Protein AF-A0A7S3LB65-F1 (afdb_monomer_lite)

Foldseek 3Di:
DPDDPVVVVLVVLLVLLPDPDPVSVLVSLVVLLVQLQDPVSLVVCLAQSNLLSLLVQCPDPDLSSNQSSLSSLLSSLLHLVSLVSQVPHPCSLVSLVCLLPPPPHDPSSNVSSVSSVVSSVVSVVVVVVPDDDPPPDPCPPDPPPPPDPDPDD

Structure (mmCIF, N/CA/C/O backbone):
data_AF-A0A7S3LB65-F1
#
_entry.id   AF-A0A7S3LB65-F1
#
loop_
_atom_site.group_PDB
_atom_site.id
_atom_site.type_symbol
_atom_site.label_atom_id
_atom_site.label_alt_id
_atom_site.label_comp_id
_atom_site.label_asym_id
_atom_site.label_entity_id
_atom_site.label_seq_id
_atom_site.pdbx_PDB_ins_code
_atom_site.Cartn_x
_atom_site.Cartn_y
_atom_site.Cartn_z
_atom_site.occupancy
_atom_site.B_iso_or_equiv
_atom_site.auth_seq_id
_atom_site.auth_comp_id
_atom_site.auth_asym_id
_atom_site.auth_atom_id
_atom_site.pdbx_PDB_model_num
ATOM 1 N N . SER A 1 1 ? -6.962 -30.786 -0.317 1.00 48.31 1 SER A N 1
ATOM 2 C CA . SER A 1 1 ? -6.103 -29.610 -0.540 1.00 48.31 1 SER A CA 1
ATOM 3 C C . SER A 1 1 ? -5.590 -29.149 0.814 1.00 48.31 1 SER A C 1
ATOM 5 O O . SER A 1 1 ? -6.419 -28.945 1.693 1.00 48.31 1 SER A O 1
ATOM 7 N N . LYS A 1 2 ? -4.272 -29.111 1.057 1.00 45.44 2 LYS A N 1
ATOM 8 C CA . LYS A 1 2 ? -3.736 -28.584 2.325 1.00 45.44 2 LYS A CA 1
ATOM 9 C C . LYS A 1 2 ? -3.786 -27.060 2.236 1.00 45.44 2 LYS A C 1
ATOM 11 O O . LYS A 1 2 ? -2.951 -26.472 1.561 1.00 45.44 2 LYS A O 1
ATOM 16 N N . MET A 1 3 ? -4.797 -26.466 2.867 1.00 42.47 3 MET A N 1
ATOM 17 C CA . MET A 1 3 ? -4.927 -25.018 3.016 1.00 42.47 3 MET A CA 1
ATOM 18 C C . MET A 1 3 ? -3.665 -24.509 3.710 1.00 42.47 3 MET A C 1
ATOM 20 O O . MET A 1 3 ? -3.271 -25.051 4.748 1.00 42.47 3 MET A O 1
ATOM 24 N N . THR A 1 4 ? -2.973 -23.543 3.112 1.00 51.22 4 THR A N 1
ATOM 25 C CA . THR A 1 4 ? -1.801 -22.976 3.781 1.00 51.22 4 THR A CA 1
ATOM 26 C C . THR A 1 4 ? -2.289 -22.167 4.990 1.00 51.22 4 THR A C 1
ATOM 28 O O . THR A 1 4 ? -3.304 -21.480 4.878 1.00 51.22 4 THR A O 1
ATOM 31 N N . PRO A 1 5 ? -1.618 -22.218 6.157 1.00 54.78 5 PRO A N 1
ATOM 32 C CA . PRO A 1 5 ? -2.097 -21.539 7.369 1.00 54.78 5 PRO A CA 1
ATOM 33 C C . PRO A 1 5 ? -2.321 -20.024 7.189 1.00 54.78 5 PRO A C 1
ATOM 35 O O . PRO A 1 5 ? -3.084 -19.412 7.931 1.00 54.78 5 PRO A O 1
ATOM 38 N N . TYR A 1 6 ? -1.689 -19.429 6.174 1.00 55.12 6 TYR A N 1
ATOM 39 C CA . TYR A 1 6 ? -1.755 -18.007 5.848 1.00 55.12 6 TYR A CA 1
ATOM 40 C C . TYR A 1 6 ? -3.001 -17.590 5.048 1.00 55.12 6 TYR A C 1
ATOM 42 O O . TYR A 1 6 ? -3.417 -16.439 5.159 1.00 55.12 6 TYR A O 1
ATOM 50 N N . GLU A 1 7 ? -3.625 -18.491 4.277 1.00 58.56 7 GLU A N 1
ATOM 51 C CA . GLU A 1 7 ? -4.789 -18.146 3.435 1.00 58.56 7 GLU A CA 1
ATOM 52 C C . GLU A 1 7 ? -6.009 -17.746 4.270 1.00 58.56 7 GLU A C 1
ATOM 54 O O . GLU A 1 7 ? -6.699 -16.785 3.937 1.00 58.56 7 GLU A O 1
ATOM 59 N N . GLY A 1 8 ? -6.235 -18.427 5.398 1.00 81.75 8 GLY A N 1
ATOM 60 C CA . GLY A 1 8 ? -7.290 -18.047 6.338 1.00 81.75 8 GLY A CA 1
ATOM 61 C C . GLY A 1 8 ? -6.970 -16.752 7.085 1.00 81.75 8 GLY A C 1
ATOM 62 O O . GLY A 1 8 ? -7.854 -15.931 7.298 1.00 81.75 8 GLY A O 1
ATOM 63 N N . MET A 1 9 ? -5.698 -16.535 7.436 1.00 89.31 9 MET A N 1
ATOM 64 C CA . MET A 1 9 ? -5.274 -15.372 8.219 1.00 89.31 9 MET A CA 1
ATOM 65 C C . MET A 1 9 ? -5.513 -14.055 7.476 1.00 89.31 9 MET A C 1
ATOM 67 O O . MET A 1 9 ? -6.101 -13.144 8.052 1.00 89.31 9 MET A O 1
ATOM 71 N N . ILE A 1 10 ? -5.095 -13.953 6.207 1.00 92.06 10 ILE A N 1
ATOM 72 C CA . ILE A 1 10 ? -5.296 -12.726 5.419 1.00 92.06 10 ILE A CA 1
ATOM 73 C C . ILE A 1 10 ? -6.794 -12.435 5.283 1.00 92.06 10 ILE A C 1
ATOM 75 O O . ILE A 1 10 ? -7.214 -11.306 5.517 1.00 92.06 10 ILE A O 1
ATOM 79 N N . GLY A 1 11 ? -7.615 -13.449 4.988 1.00 91.44 11 GLY A N 1
ATOM 80 C CA . GLY A 1 11 ? -9.071 -13.292 4.914 1.00 91.44 11 GLY A CA 1
ATOM 81 C C . GLY A 1 11 ? -9.690 -12.783 6.222 1.00 91.44 11 GLY A C 1
ATOM 82 O O . GLY A 1 11 ? -10.511 -11.864 6.197 1.00 91.44 11 GLY A O 1
ATOM 83 N N . THR A 1 12 ? -9.255 -13.316 7.368 1.00 92.44 12 THR A N 1
ATOM 84 C CA . THR A 1 12 ? -9.701 -12.852 8.691 1.00 92.44 12 THR A CA 1
ATOM 85 C C . THR A 1 12 ? -9.298 -11.402 8.948 1.00 92.44 12 THR A C 1
ATOM 87 O O . THR A 1 12 ? -10.131 -10.612 9.378 1.00 92.44 12 THR A O 1
ATOM 90 N N . LEU A 1 13 ? -8.053 -11.021 8.644 1.00 94.25 13 LEU A N 1
ATOM 91 C CA . LEU A 1 13 ? -7.579 -9.645 8.829 1.00 94.25 13 LEU A CA 1
ATOM 92 C C . LEU A 1 13 ? -8.335 -8.654 7.937 1.00 94.25 13 LEU A C 1
ATOM 94 O O . LEU A 1 13 ? -8.700 -7.579 8.398 1.00 94.25 13 LEU A O 1
ATOM 98 N N . LEU A 1 14 ? -8.621 -9.018 6.684 1.00 94.50 14 LEU A N 1
ATOM 99 C CA . LEU A 1 14 ? -9.431 -8.181 5.793 1.00 94.50 14 LEU A CA 1
ATOM 100 C C . LEU A 1 14 ? -10.863 -8.014 6.309 1.00 94.50 14 LEU A C 1
ATOM 102 O O . LEU A 1 14 ? -11.417 -6.922 6.216 1.00 94.50 14 LEU A O 1
ATOM 106 N N . SER A 1 15 ? -11.438 -9.076 6.881 1.00 92.12 15 SER A N 1
ATOM 107 C CA . SER A 1 15 ? -12.778 -9.031 7.475 1.00 92.12 15 SER A CA 1
ATOM 108 C C . SER A 1 15 ? -12.804 -8.100 8.691 1.00 92.12 15 SER A C 1
ATOM 110 O O . SER A 1 15 ? -13.604 -7.174 8.722 1.00 92.12 15 SER A O 1
ATOM 112 N N . LEU A 1 16 ? -11.853 -8.252 9.621 1.00 91.62 16 LEU A N 1
ATOM 113 C CA . LEU A 1 16 ? -11.699 -7.360 10.782 1.00 91.62 16 LEU A CA 1
ATOM 114 C C . LEU A 1 16 ? -11.429 -5.903 10.369 1.00 91.62 16 LEU A C 1
ATOM 116 O O . LEU A 1 16 ? -11.964 -4.969 10.955 1.00 91.62 16 LEU A O 1
ATOM 120 N N . GLY A 1 17 ? -10.652 -5.696 9.303 1.00 88.75 17 GLY A N 1
ATOM 121 C CA . GLY A 1 17 ? -10.373 -4.385 8.711 1.00 88.75 17 GLY A CA 1
ATOM 122 C C . GLY A 1 17 ? -11.594 -3.656 8.128 1.00 88.75 17 GLY A C 1
ATOM 123 O O . GLY A 1 17 ? -11.527 -2.446 7.855 1.00 88.75 17 GLY A O 1
ATOM 124 N N . ALA A 1 18 ? -12.696 -4.380 7.921 1.00 87.50 18 ALA A N 1
ATOM 125 C CA . ALA A 1 18 ? -13.958 -3.875 7.393 1.00 87.50 18 ALA A CA 1
ATOM 126 C C . ALA A 1 18 ? -15.048 -3.682 8.467 1.00 87.50 18 ALA A C 1
ATOM 128 O O . ALA A 1 18 ? -16.096 -3.126 8.146 1.00 87.50 18 ALA A O 1
ATOM 129 N N . GLU A 1 19 ? -14.802 -4.092 9.715 1.00 86.50 19 GLU A N 1
ATOM 130 C CA . GLU A 1 19 ? -15.758 -3.991 10.825 1.00 86.50 19 GLU A CA 1
ATOM 131 C C . GLU A 1 19 ? -16.012 -2.543 11.286 1.00 86.50 19 GLU A C 1
ATOM 133 O O . GLU A 1 19 ? -15.230 -1.616 11.041 1.00 86.50 19 GLU A O 1
ATOM 138 N N . GLU A 1 20 ? -17.113 -2.330 12.012 1.00 82.25 20 GLU A N 1
ATOM 139 C CA . GLU A 1 20 ? -17.477 -1.005 12.540 1.00 82.25 20 GLU A CA 1
ATOM 140 C C . GLU A 1 20 ? -16.539 -0.528 13.660 1.00 82.25 20 GLU A C 1
ATOM 142 O O . GLU A 1 20 ? -16.337 0.680 13.826 1.00 82.25 20 GLU A O 1
ATOM 147 N N . SER A 1 21 ? -15.914 -1.467 14.373 1.00 89.44 21 SER A N 1
ATOM 148 C CA . SER A 1 21 ? -14.977 -1.214 15.471 1.00 89.44 21 SER A CA 1
ATOM 149 C C . SER A 1 21 ? -13.677 -0.566 14.971 1.00 89.44 21 SER A C 1
ATOM 151 O O . SER A 1 21 ? -12.903 -1.207 14.257 1.00 89.44 21 SER A O 1
ATOM 153 N N . PRO A 1 22 ? -13.385 0.699 15.332 1.00 86.44 22 PRO A N 1
ATOM 154 C CA . PRO A 1 22 ? -12.150 1.361 14.910 1.00 86.44 22 PRO A CA 1
ATOM 155 C C . PRO A 1 22 ? -10.884 0.680 15.427 1.00 86.44 22 PRO A C 1
ATOM 157 O O . PRO A 1 22 ? -9.879 0.641 14.721 1.00 86.44 22 PRO A O 1
ATOM 160 N N . GLU A 1 23 ? -10.939 0.116 16.633 1.00 87.50 23 GLU A N 1
ATOM 161 C CA . GLU A 1 23 ? -9.805 -0.583 17.240 1.00 87.50 23 GLU A CA 1
ATOM 162 C C . GLU A 1 23 ? -9.443 -1.839 16.442 1.00 87.50 23 GLU A C 1
ATOM 164 O O . GLU A 1 23 ? -8.281 -2.018 16.073 1.00 87.50 23 GLU A O 1
ATOM 169 N N . ASP A 1 24 ? -10.441 -2.652 16.083 1.00 89.56 24 ASP A N 1
ATOM 170 C CA . ASP A 1 24 ? -10.222 -3.872 15.301 1.00 89.56 24 ASP A CA 1
ATOM 171 C C . ASP A 1 24 ? -9.681 -3.555 13.906 1.00 89.56 24 ASP A C 1
ATOM 173 O O . ASP A 1 24 ? -8.752 -4.216 13.432 1.00 89.56 24 ASP A O 1
ATOM 177 N N . ARG A 1 25 ? -10.196 -2.495 13.265 1.00 91.00 25 ARG A N 1
ATOM 178 C CA . ARG A 1 25 ? -9.699 -2.061 11.954 1.00 91.00 25 ARG A CA 1
ATOM 179 C C . ARG A 1 25 ? -8.235 -1.652 12.000 1.00 91.00 25 ARG A C 1
ATOM 181 O O . ARG A 1 25 ? -7.458 -2.070 11.138 1.00 91.00 25 ARG A O 1
ATOM 188 N N . VAL A 1 26 ? -7.857 -0.839 12.987 1.00 88.50 26 VAL A N 1
ATOM 189 C CA . VAL A 1 26 ? -6.477 -0.370 13.150 1.00 88.50 26 VAL A CA 1
ATOM 190 C C . VAL A 1 26 ? -5.548 -1.543 13.447 1.00 88.50 26 VAL A C 1
ATOM 192 O O . VAL A 1 26 ? -4.511 -1.664 12.796 1.00 88.50 26 VAL A O 1
ATOM 195 N N . LEU A 1 27 ? -5.925 -2.444 14.358 1.00 90.56 27 LEU A N 1
ATOM 196 C CA . LEU A 1 27 ? -5.118 -3.619 14.703 1.00 90.56 27 LEU A CA 1
ATOM 197 C C . LEU A 1 27 ? -4.935 -4.564 13.512 1.00 90.56 27 LEU A C 1
ATOM 199 O O . LEU A 1 27 ? -3.821 -5.030 13.251 1.00 90.56 27 LEU A O 1
ATOM 203 N N . ALA A 1 28 ? -6.000 -4.822 12.752 1.00 93.94 28 ALA A N 1
ATOM 204 C CA . ALA A 1 28 ? -5.921 -5.637 11.548 1.00 93.94 28 ALA A CA 1
ATOM 205 C C . ALA A 1 28 ? -4.985 -5.007 10.508 1.00 93.94 28 ALA A C 1
ATOM 207 O O . ALA A 1 28 ? -4.103 -5.681 9.970 1.00 93.94 28 ALA A O 1
ATOM 208 N N . LEU A 1 29 ? -5.118 -3.700 10.270 1.00 94.56 29 LEU A N 1
ATOM 209 C CA . LEU A 1 29 ? -4.299 -2.982 9.301 1.00 94.56 29 LEU A CA 1
ATOM 210 C C . LEU A 1 29 ? -2.824 -2.904 9.720 1.00 94.56 29 LEU A C 1
ATOM 212 O O . LEU A 1 29 ? -1.950 -3.150 8.894 1.00 94.56 29 LEU A O 1
ATOM 216 N N . GLN A 1 30 ? -2.535 -2.643 10.996 1.00 92.94 30 GLN A N 1
ATOM 217 C CA . GLN A 1 30 ? -1.172 -2.662 11.540 1.00 92.94 30 GLN A CA 1
ATOM 218 C C . GLN A 1 30 ? -0.549 -4.060 11.472 1.00 92.94 30 GLN A C 1
ATOM 220 O O . GLN A 1 30 ? 0.644 -4.199 11.209 1.00 92.94 30 GLN A O 1
ATOM 225 N N . THR A 1 31 ? -1.346 -5.115 11.650 1.00 95.12 31 THR A N 1
ATOM 226 C CA . THR A 1 31 ? -0.866 -6.492 11.478 1.00 95.12 31 THR A CA 1
ATOM 227 C C . THR A 1 31 ? -0.444 -6.738 10.030 1.00 95.12 31 THR A C 1
ATOM 229 O O . THR A 1 31 ? 0.654 -7.237 9.791 1.00 95.12 31 THR A O 1
ATOM 232 N N . ILE A 1 32 ? -1.258 -6.325 9.051 1.00 96.44 32 ILE A N 1
ATOM 233 C CA . ILE A 1 32 ? -0.907 -6.422 7.624 1.00 96.44 32 ILE A CA 1
ATOM 234 C C . ILE A 1 32 ? 0.331 -5.566 7.310 1.00 96.44 32 ILE A C 1
ATOM 236 O O . ILE A 1 32 ? 1.231 -6.026 6.604 1.00 96.44 32 ILE A O 1
ATOM 240 N N . GLN A 1 33 ? 0.420 -4.358 7.869 1.00 96.19 33 GLN A N 1
ATOM 241 C CA . GLN A 1 33 ? 1.579 -3.478 7.725 1.00 96.19 33 GLN A CA 1
ATOM 242 C C . GLN A 1 33 ? 2.859 -4.159 8.225 1.00 96.19 33 GLN A C 1
ATOM 244 O O . GLN A 1 33 ? 3.852 -4.204 7.498 1.00 96.19 33 GLN A O 1
ATOM 249 N N . ASN A 1 34 ? 2.827 -4.760 9.415 1.00 95.56 34 ASN A N 1
ATOM 250 C CA . ASN A 1 34 ? 3.964 -5.484 9.983 1.00 95.56 34 ASN A CA 1
ATOM 251 C C . ASN A 1 34 ? 4.364 -6.691 9.126 1.00 95.56 34 ASN A C 1
ATOM 253 O O . ASN A 1 34 ? 5.550 -6.900 8.884 1.00 95.56 34 ASN A O 1
ATOM 257 N N . LEU A 1 35 ? 3.392 -7.450 8.610 1.00 95.50 35 LEU A N 1
ATOM 258 C CA . LEU A 1 35 ? 3.665 -8.549 7.679 1.00 95.50 35 LEU A CA 1
ATOM 259 C C . LEU A 1 35 ? 4.322 -8.042 6.388 1.00 95.50 35 LEU A C 1
ATOM 261 O O . LEU A 1 35 ? 5.247 -8.668 5.886 1.00 95.50 35 LEU A O 1
ATOM 265 N N . SER A 1 36 ? 3.888 -6.894 5.860 1.00 96.69 36 SER A N 1
ATOM 266 C CA . SER A 1 36 ? 4.448 -6.322 4.628 1.00 96.69 36 SER A CA 1
ATOM 267 C C . SER A 1 36 ? 5.894 -5.838 4.760 1.00 96.69 36 SER A C 1
ATOM 269 O O . SER A 1 36 ? 6.586 -5.722 3.748 1.00 96.69 36 SER A O 1
ATOM 271 N N . ALA A 1 37 ? 6.368 -5.579 5.982 1.00 95.81 37 ALA A N 1
ATOM 272 C CA . ALA A 1 37 ? 7.756 -5.200 6.225 1.00 95.81 37 ALA A CA 1
ATOM 273 C C . ALA A 1 37 ? 8.731 -6.353 5.918 1.00 95.81 37 ALA A C 1
ATOM 275 O O . ALA A 1 37 ? 9.880 -6.110 5.546 1.00 95.81 37 ALA A O 1
ATOM 276 N N . ASP A 1 38 ? 8.271 -7.603 6.015 1.00 95.12 38 ASP A N 1
ATOM 277 C CA . ASP A 1 38 ? 9.057 -8.782 5.669 1.00 95.12 38 ASP A CA 1
ATOM 278 C C . ASP A 1 38 ? 9.045 -9.058 4.155 1.00 95.12 38 ASP A C 1
ATOM 280 O O . ASP A 1 38 ? 7.990 -9.169 3.525 1.00 95.12 38 ASP A O 1
ATOM 284 N N . GLN A 1 39 ? 10.230 -9.226 3.556 1.00 93.56 39 GLN A N 1
ATOM 285 C CA . GLN A 1 39 ? 10.363 -9.427 2.107 1.00 93.56 39 GLN A CA 1
ATOM 286 C C . GLN A 1 39 ? 9.637 -10.688 1.620 1.00 93.56 39 GLN A C 1
ATOM 288 O O . GLN A 1 39 ? 9.033 -10.668 0.550 1.00 93.56 39 GLN A O 1
ATOM 293 N N . SER A 1 40 ? 9.668 -11.778 2.394 1.00 92.94 40 SER A N 1
ATOM 294 C CA . SER A 1 40 ? 9.084 -13.061 1.981 1.00 92.94 40 SER A CA 1
ATOM 295 C C . SER A 1 40 ? 7.551 -13.037 1.936 1.00 92.94 40 SER A C 1
ATOM 297 O O . SER A 1 40 ? 6.922 -13.855 1.256 1.00 92.94 40 SER A O 1
ATOM 299 N N . SER A 1 41 ? 6.951 -12.065 2.624 1.00 94.19 41 SER A N 1
ATOM 300 C CA . SER A 1 41 ? 5.506 -11.891 2.734 1.00 94.19 41 SER A CA 1
ATOM 301 C C . SER A 1 41 ? 4.923 -11.024 1.612 1.00 94.19 41 SER A C 1
ATOM 303 O O . SER A 1 41 ? 3.779 -11.243 1.207 1.00 94.19 41 SER A O 1
ATOM 305 N N . LYS A 1 42 ? 5.701 -10.088 1.046 1.00 95.19 42 LYS A N 1
ATOM 306 C CA . LYS A 1 42 ? 5.229 -9.122 0.032 1.00 95.19 42 LYS A CA 1
ATOM 307 C C . LYS A 1 42 ? 4.559 -9.773 -1.187 1.00 95.19 42 LYS A C 1
ATOM 309 O O . LYS A 1 42 ? 3.451 -9.344 -1.511 1.00 95.19 42 LYS A O 1
ATOM 314 N N . PRO A 1 43 ? 5.102 -10.842 -1.813 1.00 94.31 43 PRO A N 1
ATOM 315 C CA . PRO A 1 43 ? 4.431 -11.491 -2.943 1.00 94.31 43 PRO A CA 1
ATOM 316 C C . PRO A 1 43 ? 3.053 -12.069 -2.592 1.00 94.31 43 PRO A C 1
ATOM 318 O O . PRO A 1 43 ? 2.166 -12.105 -3.436 1.00 94.31 43 PRO A O 1
ATOM 321 N N . ARG A 1 44 ? 2.853 -12.509 -1.341 1.00 92.94 44 ARG A N 1
ATOM 322 C CA . ARG A 1 44 ? 1.572 -13.063 -0.867 1.00 92.94 44 ARG A CA 1
ATOM 323 C C . ARG A 1 44 ? 0.552 -11.977 -0.536 1.00 92.94 44 ARG A C 1
ATOM 325 O O . ARG A 1 44 ? -0.645 -12.238 -0.582 1.00 92.94 44 ARG A O 1
ATOM 332 N N . LEU A 1 45 ? 1.025 -10.781 -0.189 1.00 96.06 45 LEU A N 1
ATOM 333 C CA . LEU A 1 45 ? 0.193 -9.611 0.091 1.00 96.06 45 LEU A CA 1
ATOM 334 C C . LEU A 1 45 ? -0.146 -8.815 -1.177 1.00 96.06 45 LEU A C 1
ATOM 336 O O . LEU A 1 45 ? -1.123 -8.074 -1.180 1.00 96.06 45 LEU A O 1
ATOM 340 N N . ALA A 1 46 ? 0.614 -8.984 -2.262 1.00 96.62 46 ALA A N 1
ATOM 341 C CA . ALA A 1 46 ? 0.383 -8.350 -3.561 1.00 96.62 46 ALA A CA 1
ATOM 342 C C . ALA A 1 46 ? -0.771 -9.003 -4.354 1.00 96.62 46 ALA A C 1
ATOM 344 O O . ALA A 1 46 ? -0.632 -9.331 -5.532 1.00 96.62 46 ALA A O 1
ATOM 345 N N . ILE A 1 47 ? -1.916 -9.206 -3.700 1.00 95.31 47 ILE A N 1
ATOM 346 C CA . ILE A 1 47 ? -3.136 -9.776 -4.281 1.00 95.31 47 ILE A CA 1
ATOM 347 C C . ILE A 1 47 ? -4.264 -8.740 -4.289 1.00 95.31 47 ILE A C 1
ATOM 349 O O . ILE A 1 47 ? -4.325 -7.868 -3.423 1.00 95.31 47 ILE A O 1
ATOM 353 N N . ASP A 1 48 ? -5.179 -8.857 -5.253 1.00 95.12 48 ASP A N 1
ATOM 354 C CA . ASP A 1 48 ? -6.215 -7.851 -5.536 1.00 95.12 48 ASP A CA 1
ATOM 355 C C . ASP A 1 48 ? -7.073 -7.475 -4.316 1.00 95.12 48 ASP A C 1
ATOM 357 O O . ASP A 1 48 ? -7.312 -6.294 -4.066 1.00 95.12 48 ASP A O 1
ATOM 361 N N . SER A 1 49 ? -7.474 -8.455 -3.500 1.00 95.50 49 SER A N 1
ATOM 362 C CA . SER A 1 49 ? -8.292 -8.214 -2.305 1.00 95.50 49 SER A CA 1
ATOM 363 C C . SER A 1 49 ? -7.572 -7.355 -1.262 1.00 95.50 49 SER A C 1
ATOM 365 O O . SER A 1 49 ? -8.163 -6.424 -0.715 1.00 95.50 49 SER A O 1
ATOM 367 N N . VAL A 1 50 ? -6.285 -7.623 -1.022 1.00 96.94 50 VAL A N 1
ATOM 368 C CA . VAL A 1 50 ? -5.453 -6.846 -0.094 1.00 96.94 50 VAL A CA 1
ATOM 369 C C . VAL A 1 50 ? -5.196 -5.456 -0.661 1.00 96.94 50 VAL A C 1
ATOM 371 O O . VAL A 1 50 ? -5.407 -4.468 0.032 1.00 96.94 50 VAL A O 1
ATOM 374 N N . LEU A 1 51 ? -4.802 -5.348 -1.930 1.00 97.94 51 LEU A N 1
ATOM 375 C CA . LEU A 1 51 ? -4.497 -4.057 -2.552 1.00 97.94 51 LEU A CA 1
ATOM 376 C C . LEU A 1 51 ? -5.732 -3.149 -2.639 1.00 97.94 51 LEU A C 1
ATOM 378 O O . LEU A 1 51 ? -5.639 -1.949 -2.362 1.00 97.94 51 LEU A O 1
ATOM 382 N N . THR A 1 52 ? -6.900 -3.715 -2.947 1.00 97.38 52 THR A N 1
ATOM 383 C CA . THR A 1 52 ? -8.183 -3.000 -2.938 1.00 97.38 52 THR A CA 1
ATOM 384 C C . THR A 1 52 ? -8.525 -2.511 -1.534 1.00 97.38 52 THR A C 1
ATOM 386 O O . THR A 1 52 ? -8.879 -1.343 -1.352 1.00 97.38 52 THR A O 1
ATOM 389 N N . PHE A 1 53 ? -8.362 -3.371 -0.526 1.00 96.88 53 PHE A N 1
ATOM 390 C CA . PHE A 1 53 ? -8.571 -3.000 0.869 1.00 96.88 53 PHE A CA 1
ATOM 391 C C . PHE A 1 53 ? -7.646 -1.854 1.301 1.00 96.88 53 PHE A C 1
ATOM 393 O O . PHE A 1 53 ? -8.131 -0.831 1.784 1.00 96.88 53 PHE A O 1
ATOM 400 N N . LEU A 1 54 ? -6.339 -1.957 1.047 1.00 97.69 54 LEU A N 1
ATOM 401 C CA . LEU A 1 54 ? -5.366 -0.914 1.391 1.00 97.69 54 LEU A CA 1
ATOM 402 C C . LEU A 1 54 ? -5.654 0.410 0.672 1.00 97.69 54 LEU A C 1
ATOM 404 O O . LEU A 1 54 ? -5.569 1.475 1.283 1.00 97.69 54 LEU A O 1
ATOM 408 N N . THR A 1 55 ? -6.060 0.348 -0.600 1.00 97.62 55 THR A N 1
ATOM 409 C CA . THR A 1 55 ? -6.482 1.529 -1.372 1.00 97.62 55 THR A CA 1
ATOM 410 C C . THR A 1 55 ? -7.711 2.193 -0.750 1.00 97.62 55 THR A C 1
ATOM 412 O O . THR A 1 55 ? -7.799 3.421 -0.723 1.00 97.62 55 THR A O 1
ATOM 415 N N . SER A 1 56 ? -8.642 1.405 -0.202 1.00 95.94 56 SER A N 1
ATOM 416 C CA . SER A 1 56 ? -9.802 1.929 0.526 1.00 95.94 56 SER A CA 1
ATOM 417 C C . SER A 1 56 ? -9.404 2.588 1.853 1.00 95.94 56 SER A C 1
ATOM 419 O O . SER A 1 56 ? -9.890 3.675 2.158 1.00 95.94 56 SER A O 1
ATOM 421 N N . CYS A 1 57 ? -8.465 1.999 2.603 1.00 95.25 57 CYS A N 1
ATOM 422 C CA . CYS A 1 57 ? -7.932 2.580 3.838 1.00 95.25 57 CYS A CA 1
ATOM 423 C C . CYS A 1 57 ? -7.222 3.913 3.569 1.00 95.25 57 CYS A C 1
ATOM 425 O O . CYS A 1 57 ? -7.424 4.883 4.295 1.00 95.25 57 CYS A O 1
ATOM 427 N N . ALA A 1 58 ? -6.475 4.001 2.465 1.00 95.56 58 ALA A N 1
ATOM 428 C CA . ALA A 1 58 ? -5.753 5.200 2.045 1.00 95.56 58 ALA A CA 1
ATOM 429 C C . ALA A 1 58 ? -6.657 6.413 1.723 1.00 95.56 58 ALA A C 1
ATOM 431 O O . ALA A 1 58 ? -6.160 7.532 1.614 1.00 95.56 58 ALA A O 1
ATOM 432 N N . VAL A 1 59 ? -7.977 6.236 1.601 1.00 93.94 59 VAL A N 1
ATOM 433 C CA . VAL A 1 59 ? -8.937 7.345 1.419 1.00 93.94 59 VAL A CA 1
ATOM 434 C C . VAL A 1 59 ? -9.846 7.573 2.630 1.00 93.94 59 VAL A C 1
ATOM 436 O O . VAL A 1 59 ? -10.722 8.440 2.592 1.00 93.94 59 VAL A O 1
ATOM 439 N N . ARG A 1 60 ? -9.659 6.828 3.728 1.00 91.44 60 ARG A N 1
ATOM 440 C CA . ARG A 1 60 ? -10.435 7.024 4.959 1.00 91.44 60 ARG A CA 1
ATOM 441 C C . ARG A 1 60 ? -10.050 8.327 5.653 1.00 91.44 60 ARG A C 1
ATOM 443 O O . ARG A 1 60 ? -8.930 8.823 5.531 1.00 91.44 60 ARG A O 1
ATOM 450 N N . LYS A 1 61 ? -11.005 8.895 6.395 1.00 90.25 61 LYS A N 1
ATOM 451 C CA . LYS A 1 61 ? -10.821 10.150 7.145 1.00 90.25 61 LYS A CA 1
ATOM 452 C C . LYS A 1 61 ? -9.887 9.995 8.342 1.00 90.25 61 LYS A C 1
ATOM 454 O O . LYS A 1 61 ? -9.232 10.966 8.698 1.00 90.25 61 LYS A O 1
ATOM 459 N N . ASP A 1 62 ? -9.829 8.801 8.922 1.00 91.38 62 ASP A N 1
ATOM 460 C CA . ASP A 1 62 ? -8.910 8.497 10.010 1.00 91.38 62 ASP A CA 1
ATOM 461 C C . ASP A 1 62 ? -7.460 8.500 9.505 1.00 91.38 62 ASP A C 1
ATOM 463 O O . ASP A 1 62 ? -7.121 7.803 8.546 1.00 91.38 62 ASP A O 1
ATOM 467 N N . GLU A 1 63 ? -6.613 9.328 10.116 1.00 90.81 63 GLU A N 1
ATOM 468 C CA . GLU A 1 63 ? -5.225 9.494 9.676 1.00 90.81 63 GLU A CA 1
ATOM 469 C C . GLU A 1 63 ? -4.359 8.271 9.993 1.00 90.81 63 GLU A C 1
ATOM 471 O O . GLU A 1 63 ? -3.454 7.973 9.217 1.00 90.81 63 GLU A O 1
ATOM 476 N N . ALA A 1 64 ? -4.631 7.543 11.082 1.00 90.50 64 ALA A N 1
ATOM 477 C CA . ALA A 1 64 ? -3.860 6.354 11.434 1.00 90.50 64 ALA A CA 1
ATOM 478 C C . ALA A 1 64 ? -4.143 5.216 10.446 1.00 90.50 64 ALA A C 1
ATOM 480 O O . ALA A 1 64 ? -3.212 4.590 9.938 1.00 90.50 64 ALA A O 1
ATOM 481 N N . GLU A 1 65 ? -5.416 5.000 10.105 1.00 92.38 65 GLU A N 1
ATOM 482 C CA . GLU A 1 65 ? -5.811 4.039 9.075 1.00 92.38 65 GLU A CA 1
ATOM 483 C C . GLU A 1 65 ? -5.264 4.439 7.695 1.00 92.38 65 GLU A C 1
ATOM 485 O O . GLU A 1 65 ? -4.763 3.598 6.943 1.00 92.38 65 GLU A O 1
ATOM 490 N N . ARG A 1 66 ? -5.299 5.734 7.364 1.00 94.44 66 ARG A N 1
ATOM 491 C CA . ARG A 1 66 ? -4.755 6.237 6.100 1.00 94.44 66 ARG A CA 1
ATOM 492 C C . ARG A 1 66 ? -3.250 6.009 5.994 1.00 94.44 66 ARG A C 1
ATOM 494 O O . ARG A 1 66 ? -2.783 5.453 5.001 1.00 94.44 66 ARG A O 1
ATOM 501 N N . GLU A 1 67 ? -2.492 6.439 6.999 1.00 94.56 67 GLU A N 1
ATOM 502 C CA . GLU A 1 67 ? -1.031 6.332 7.027 1.00 94.56 67 GLU A CA 1
ATOM 503 C C . GLU A 1 67 ? -0.582 4.866 7.010 1.00 94.56 67 GLU A C 1
ATOM 505 O O . GLU A 1 67 ? 0.299 4.511 6.225 1.00 94.56 67 GLU A O 1
ATOM 510 N N . ALA A 1 68 ? -1.237 3.990 7.779 1.00 94.44 68 ALA A N 1
ATOM 511 C CA . ALA A 1 68 ? -0.946 2.558 7.770 1.00 94.44 68 ALA A CA 1
ATOM 512 C C . ALA A 1 68 ? -1.266 1.906 6.412 1.00 94.44 68 ALA A C 1
ATOM 514 O O . ALA A 1 68 ? -0.476 1.097 5.915 1.00 94.44 68 ALA A O 1
ATOM 515 N N . GLY A 1 69 ? -2.369 2.294 5.760 1.00 96.69 69 GLY A N 1
ATOM 516 C CA . GLY A 1 69 ? -2.720 1.816 4.420 1.00 96.69 69 GLY A CA 1
ATOM 517 C C . GLY A 1 69 ? -1.668 2.186 3.373 1.00 96.69 69 GLY A C 1
ATOM 518 O O . GLY A 1 69 ? -1.189 1.324 2.634 1.00 96.69 69 GLY A O 1
ATOM 519 N N . VAL A 1 70 ? -1.246 3.453 3.351 1.00 97.88 70 VAL A N 1
ATOM 520 C CA . VAL A 1 70 ? -0.229 3.943 2.406 1.00 97.88 70 VAL A CA 1
ATOM 521 C C . VAL A 1 70 ? 1.150 3.362 2.716 1.00 97.88 70 VAL A C 1
ATOM 523 O O . VAL A 1 70 ? 1.858 2.958 1.800 1.00 97.88 70 VAL A O 1
ATOM 526 N N . SER A 1 71 ? 1.528 3.254 3.991 1.00 97.81 71 SER A N 1
ATOM 527 C CA . SER A 1 71 ? 2.791 2.628 4.397 1.00 97.81 71 SER A CA 1
ATOM 528 C C . SER A 1 71 ? 2.856 1.151 3.996 1.00 97.81 71 SER A C 1
ATOM 530 O O . SER A 1 71 ? 3.893 0.685 3.531 1.00 97.81 71 SER A O 1
ATOM 532 N N . THR A 1 72 ? 1.744 0.421 4.094 1.00 98.12 72 THR A N 1
ATOM 533 C CA . THR A 1 72 ? 1.679 -0.972 3.632 1.00 98.12 72 THR A CA 1
ATOM 534 C C . THR A 1 72 ? 1.831 -1.062 2.109 1.00 98.12 72 THR A C 1
ATOM 536 O O . THR A 1 72 ? 2.576 -1.907 1.615 1.00 98.12 72 THR A O 1
ATOM 539 N N . LEU A 1 73 ? 1.182 -0.168 1.348 1.00 98.25 73 LEU A N 1
ATOM 540 C CA . LEU A 1 73 ? 1.368 -0.079 -0.109 1.00 98.25 73 LEU A CA 1
ATOM 541 C C . LEU A 1 73 ? 2.823 0.244 -0.479 1.00 98.25 73 LEU A C 1
ATOM 543 O O . LEU A 1 73 ? 3.358 -0.359 -1.410 1.00 98.25 73 LEU A O 1
ATOM 547 N N . GLN A 1 74 ? 3.476 1.134 0.273 1.00 98.38 74 GLN A N 1
ATOM 548 C CA . GLN A 1 74 ? 4.894 1.453 0.113 1.00 98.38 74 GLN A CA 1
ATOM 549 C C . GLN A 1 74 ? 5.749 0.196 0.301 1.00 98.38 74 GLN A C 1
ATOM 551 O O . GLN A 1 74 ? 6.512 -0.153 -0.602 1.00 98.38 74 GLN A O 1
ATOM 556 N N . ASN A 1 75 ? 5.543 -0.546 1.392 1.00 98.19 75 ASN A N 1
ATOM 557 C CA . ASN A 1 75 ? 6.290 -1.771 1.669 1.00 98.19 75 ASN A CA 1
ATOM 558 C C . ASN A 1 75 ? 6.129 -2.794 0.538 1.00 98.19 75 ASN A C 1
ATOM 560 O O . ASN A 1 75 ? 7.122 -3.334 0.045 1.00 98.19 75 ASN A O 1
ATOM 564 N N . ILE A 1 76 ? 4.894 -3.030 0.084 1.00 98.19 76 ILE A N 1
ATOM 565 C CA . ILE A 1 76 ? 4.601 -3.962 -1.014 1.00 98.19 76 ILE A CA 1
ATOM 566 C C . ILE A 1 76 ? 5.245 -3.485 -2.327 1.00 98.19 76 ILE A C 1
ATOM 568 O O . ILE A 1 76 ? 5.783 -4.304 -3.064 1.00 98.19 76 ILE A O 1
ATOM 572 N N . SER A 1 77 ? 5.271 -2.176 -2.606 1.00 97.88 77 SER A N 1
ATOM 573 C CA . SER A 1 77 ? 5.846 -1.619 -3.847 1.00 97.88 77 SER A CA 1
ATOM 574 C C . SER A 1 77 ? 7.352 -1.852 -4.017 1.00 97.88 77 SER A C 1
ATOM 576 O O . SER A 1 77 ? 7.875 -1.738 -5.125 1.00 97.88 77 SER A O 1
ATOM 578 N N . THR A 1 78 ? 8.062 -2.195 -2.940 1.00 96.88 78 THR A N 1
ATOM 579 C CA . THR A 1 78 ? 9.486 -2.561 -3.008 1.00 96.88 78 THR A CA 1
ATOM 580 C C . THR A 1 78 ? 9.720 -3.949 -3.620 1.00 96.88 78 THR A C 1
ATOM 582 O O . THR A 1 78 ? 10.849 -4.266 -3.983 1.00 96.88 78 THR A O 1
ATOM 585 N N . GLU A 1 79 ? 8.675 -4.772 -3.755 1.00 95.62 79 GLU A N 1
ATOM 586 C CA . GLU A 1 79 ? 8.715 -6.069 -4.431 1.00 95.62 79 GLU A CA 1
ATOM 587 C C . GLU A 1 79 ? 8.438 -5.892 -5.939 1.00 95.62 79 GLU A C 1
ATOM 589 O O . GLU A 1 79 ? 7.325 -5.501 -6.307 1.00 95.62 79 GLU A O 1
ATOM 594 N N . PRO A 1 80 ? 9.392 -6.212 -6.838 1.00 93.31 80 PRO A N 1
ATOM 595 C CA . PRO A 1 80 ? 9.224 -6.010 -8.281 1.00 93.31 80 PRO A CA 1
ATOM 596 C C . PRO A 1 80 ? 7.981 -6.702 -8.854 1.00 93.31 80 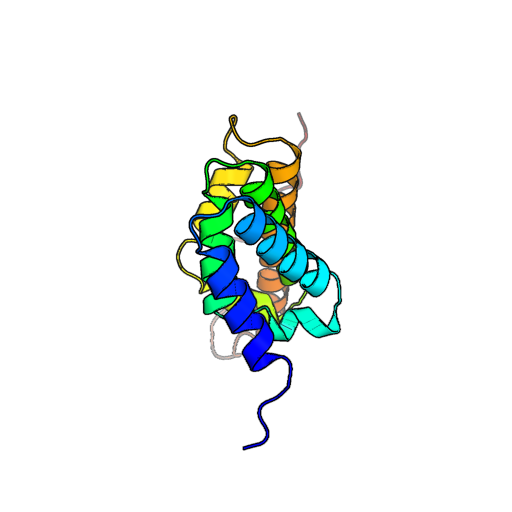PRO A C 1
ATOM 598 O O . PRO A 1 80 ? 7.295 -6.148 -9.714 1.00 93.31 80 PRO A O 1
ATOM 601 N N . GLY A 1 81 ? 7.662 -7.904 -8.356 1.00 92.44 81 GLY A N 1
ATOM 602 C CA . GLY A 1 81 ? 6.499 -8.674 -8.802 1.00 92.44 81 GLY A CA 1
ATOM 603 C C . GLY A 1 81 ? 5.150 -8.039 -8.446 1.00 92.44 81 GLY A C 1
ATOM 604 O O . GLY A 1 81 ? 4.140 -8.368 -9.065 1.00 92.44 81 GLY A O 1
ATOM 605 N N . ALA A 1 82 ? 5.112 -7.107 -7.489 1.00 95.25 82 ALA A N 1
ATOM 606 C CA . ALA A 1 82 ? 3.874 -6.483 -7.033 1.00 95.25 82 ALA A CA 1
ATOM 607 C C . ALA A 1 82 ? 3.398 -5.334 -7.932 1.00 95.25 82 ALA A C 1
ATOM 609 O O . ALA A 1 82 ? 2.230 -4.954 -7.880 1.00 95.25 82 ALA A O 1
ATOM 610 N N . VAL A 1 83 ? 4.277 -4.778 -8.770 1.00 93.62 83 VAL A N 1
ATOM 611 C CA . VAL A 1 83 ? 4.013 -3.548 -9.537 1.00 93.62 83 VAL A CA 1
ATOM 612 C C . VAL A 1 83 ? 2.811 -3.696 -10.454 1.00 93.62 83 VAL A C 1
ATOM 614 O O . VAL A 1 83 ? 1.930 -2.845 -10.429 1.00 93.62 83 VAL A O 1
ATOM 617 N N . VAL A 1 84 ? 2.739 -4.801 -11.202 1.00 93.25 84 VAL A N 1
ATOM 618 C CA . VAL A 1 84 ? 1.611 -5.088 -12.102 1.00 93.25 84 VAL A CA 1
ATOM 619 C C . VAL A 1 84 ? 0.304 -5.235 -11.318 1.00 93.25 84 VAL A C 1
ATOM 621 O O . VAL A 1 84 ? -0.739 -4.765 -11.763 1.00 93.25 84 VAL A O 1
ATOM 624 N N . ALA A 1 85 ? 0.345 -5.858 -10.139 1.00 96.69 85 ALA A N 1
ATOM 625 C CA . ALA A 1 85 ? -0.838 -6.007 -9.296 1.00 96.69 85 ALA A CA 1
ATOM 626 C C . ALA A 1 85 ? -1.313 -4.647 -8.754 1.00 96.69 85 ALA A C 1
ATOM 628 O O . ALA A 1 85 ? -2.502 -4.335 -8.830 1.00 96.69 85 ALA A O 1
ATOM 629 N N . ILE A 1 86 ? -0.390 -3.802 -8.280 1.00 97.06 86 ILE A N 1
ATOM 630 C CA . ILE A 1 86 ? -0.704 -2.454 -7.785 1.00 97.06 86 ILE A CA 1
ATOM 631 C C . ILE A 1 86 ? -1.280 -1.583 -8.905 1.00 97.06 86 ILE A C 1
ATOM 633 O O . ILE A 1 86 ? -2.304 -0.937 -8.703 1.00 97.06 86 ILE A O 1
ATOM 637 N N . THR A 1 87 ? -0.664 -1.566 -10.090 1.00 96.19 87 THR A N 1
ATOM 638 C CA . THR A 1 87 ? -1.132 -0.727 -11.205 1.00 96.19 87 THR A CA 1
ATOM 639 C C . THR A 1 87 ? -2.472 -1.189 -11.772 1.00 96.19 87 THR A C 1
ATOM 641 O O . THR A 1 87 ? -3.248 -0.351 -12.229 1.00 96.19 87 THR A O 1
ATOM 644 N N . ASN A 1 88 ? -2.772 -2.489 -11.709 1.00 96.56 88 ASN A N 1
ATOM 645 C CA . ASN A 1 88 ? -4.070 -3.037 -12.108 1.00 96.56 88 ASN A CA 1
ATOM 646 C C . ASN A 1 88 ? -5.161 -2.852 -11.042 1.00 96.56 88 ASN A C 1
ATOM 648 O O . ASN A 1 88 ? -6.346 -2.931 -11.366 1.00 96.56 88 ASN A O 1
ATOM 652 N N . THR A 1 89 ? -4.788 -2.588 -9.786 1.00 97.88 89 THR A N 1
ATOM 653 C CA . THR A 1 89 ? -5.755 -2.351 -8.711 1.00 97.88 89 THR A CA 1
ATOM 654 C C . THR A 1 89 ? -6.492 -1.038 -8.960 1.00 97.88 89 THR A C 1
ATOM 656 O O . THR A 1 89 ? -5.895 0.036 -9.097 1.00 97.88 89 THR A O 1
ATOM 659 N N . LYS A 1 90 ? -7.826 -1.110 -8.993 1.00 96.50 90 LYS A N 1
ATOM 660 C CA . LYS A 1 90 ? -8.684 0.040 -9.286 1.00 96.50 90 LYS A CA 1
ATOM 661 C C . LYS A 1 90 ? -8.381 1.204 -8.340 1.00 96.50 90 LYS A C 1
ATOM 663 O O . LYS A 1 90 ? -8.385 1.052 -7.124 1.00 96.50 90 LYS A O 1
ATOM 668 N N . ASN A 1 91 ? -8.186 2.389 -8.917 1.00 96.75 91 ASN A N 1
ATOM 669 C CA . ASN A 1 91 ? -7.902 3.648 -8.222 1.00 96.75 91 ASN A CA 1
ATOM 670 C C . ASN A 1 91 ? -6.595 3.699 -7.412 1.00 96.75 91 ASN A C 1
ATOM 672 O O . ASN A 1 91 ? -6.297 4.773 -6.903 1.00 96.75 91 ASN A O 1
ATOM 676 N N . ALA A 1 92 ? -5.787 2.636 -7.321 1.00 97.69 92 ALA A N 1
ATOM 677 C CA . ALA A 1 92 ? -4.583 2.639 -6.482 1.00 97.69 92 ALA A CA 1
ATOM 678 C C . ALA A 1 92 ? -3.624 3.786 -6.849 1.00 97.69 92 ALA A C 1
ATOM 680 O O . ALA A 1 92 ? -3.266 4.604 -6.001 1.00 97.69 92 ALA A O 1
ATOM 681 N N . ILE A 1 93 ? -3.294 3.922 -8.138 1.00 98.19 93 ILE A N 1
ATOM 682 C CA . ILE A 1 93 ? -2.429 5.005 -8.631 1.00 98.19 93 ILE A CA 1
ATOM 683 C C . ILE A 1 93 ? -3.079 6.380 -8.439 1.00 98.19 93 ILE A C 1
ATOM 685 O O . ILE A 1 93 ? -2.425 7.309 -7.971 1.00 98.19 93 ILE A O 1
ATOM 689 N N . ALA A 1 94 ? -4.371 6.515 -8.751 1.00 98.06 94 ALA A N 1
ATOM 690 C CA . ALA A 1 94 ? -5.090 7.781 -8.605 1.00 98.06 94 ALA A CA 1
ATOM 691 C C . ALA A 1 94 ? -5.128 8.256 -7.141 1.00 98.06 94 ALA A C 1
ATOM 693 O O . ALA A 1 94 ? -4.905 9.436 -6.872 1.00 98.06 94 ALA A O 1
ATOM 694 N N . THR A 1 95 ? -5.345 7.338 -6.197 1.00 98.31 95 THR A N 1
ATOM 695 C CA . THR A 1 95 ? -5.306 7.603 -4.756 1.00 98.31 95 THR A CA 1
ATOM 696 C C . THR A 1 95 ? -3.917 8.052 -4.314 1.00 98.31 95 THR A C 1
ATOM 698 O O . THR A 1 95 ? -3.801 9.071 -3.638 1.00 98.31 95 THR A O 1
ATOM 701 N N . LEU A 1 96 ? -2.853 7.354 -4.725 1.00 98.44 96 LEU A N 1
ATOM 702 C CA . LEU A 1 96 ? -1.479 7.736 -4.377 1.00 98.44 96 LEU A CA 1
ATOM 703 C C . LEU A 1 96 ? -1.120 9.131 -4.909 1.00 98.44 96 LEU A C 1
ATOM 705 O O . LEU A 1 96 ? -0.573 9.948 -4.171 1.00 98.44 96 LEU A O 1
ATOM 709 N N . VAL A 1 97 ? -1.484 9.434 -6.159 1.00 98.44 97 VAL A N 1
ATOM 710 C CA . VAL A 1 97 ? -1.293 10.767 -6.755 1.00 98.44 97 VAL A CA 1
ATOM 711 C C . VAL A 1 97 ? -2.078 11.821 -5.972 1.00 98.44 97 VAL A C 1
ATOM 713 O O . VAL A 1 97 ? -1.520 12.851 -5.595 1.00 98.44 97 VAL A O 1
ATOM 716 N N . HIS A 1 98 ? -3.352 11.564 -5.666 1.00 97.88 98 HIS A N 1
ATOM 717 C CA . HIS A 1 98 ? -4.165 12.490 -4.880 1.00 97.88 98 HIS A CA 1
ATOM 718 C C . HIS A 1 98 ? -3.522 12.800 -3.522 1.00 97.88 98 HIS A C 1
ATOM 720 O O . HIS A 1 98 ? -3.381 13.968 -3.161 1.00 97.88 98 HIS A O 1
ATOM 726 N N . LEU A 1 99 ? -3.088 11.769 -2.793 1.00 97.81 99 LEU A N 1
ATOM 727 C CA . LEU A 1 99 ? -2.462 11.922 -1.482 1.00 97.81 99 LEU A CA 1
ATOM 728 C C . LEU A 1 99 ? -1.144 12.687 -1.563 1.00 97.81 99 LEU A C 1
ATOM 730 O O . LEU A 1 99 ? -0.949 13.612 -0.785 1.00 97.81 99 LEU A O 1
ATOM 734 N N . ALA A 1 100 ? -0.271 12.372 -2.523 1.00 97.94 100 ALA A N 1
ATOM 735 C CA . ALA A 1 100 ? 1.015 13.049 -2.703 1.00 97.94 100 ALA A CA 1
ATOM 736 C C . ALA A 1 100 ? 0.870 14.575 -2.895 1.00 97.94 100 ALA A C 1
ATOM 738 O O . ALA A 1 100 ? 1.655 15.370 -2.355 1.00 97.94 100 ALA A O 1
ATOM 739 N N . HIS A 1 101 ? -0.163 14.990 -3.633 1.00 96.31 101 HIS A N 1
ATOM 740 C CA . HIS A 1 101 ? -0.402 16.389 -3.991 1.00 96.31 101 HIS A CA 1
ATOM 741 C C . HIS A 1 101 ? -1.347 17.138 -3.045 1.00 96.31 101 HIS A C 1
ATOM 743 O O . HIS A 1 101 ? -1.331 18.368 -3.024 1.00 96.31 101 HIS A O 1
ATOM 749 N N . SER A 1 102 ? -2.166 16.432 -2.266 1.00 94.38 102 SER A N 1
ATOM 750 C CA . SER A 1 102 ? -3.187 17.051 -1.425 1.00 94.38 102 SER A CA 1
ATOM 751 C C . SER A 1 102 ? -2.562 17.855 -0.268 1.00 94.38 102 SER A C 1
ATOM 753 O O . SER A 1 102 ? -1.841 17.285 0.555 1.00 94.38 102 SER A O 1
ATOM 755 N N . PRO A 1 103 ? -2.857 19.167 -0.144 1.00 92.06 103 PRO A N 1
ATOM 756 C CA . PRO A 1 103 ? -2.300 20.011 0.915 1.00 92.06 103 PRO A CA 1
ATOM 757 C C . PRO A 1 103 ? -2.867 19.682 2.301 1.00 92.06 103 PRO A C 1
ATOM 759 O O . PRO A 1 103 ? -2.274 20.054 3.308 1.00 92.06 103 PRO A O 1
ATOM 762 N N . THR A 1 104 ? -4.004 18.984 2.363 1.00 92.75 104 THR A N 1
ATOM 763 C CA . THR A 1 104 ? -4.634 18.550 3.617 1.00 92.75 104 THR A CA 1
ATOM 764 C C . THR A 1 104 ? -4.117 17.197 4.095 1.00 92.75 104 THR A C 1
ATOM 766 O O . THR A 1 104 ? -4.450 16.776 5.198 1.00 92.75 104 THR A O 1
ATOM 769 N N . THR A 1 105 ? -3.333 16.491 3.277 1.00 94.12 105 THR A N 1
ATOM 770 C CA . THR A 1 105 ? -2.743 15.205 3.660 1.00 94.12 105 THR A CA 1
ATOM 771 C C . THR A 1 105 ? -1.510 15.445 4.527 1.00 94.12 105 THR A C 1
ATOM 773 O O . THR A 1 105 ? -0.643 16.250 4.178 1.00 94.12 105 THR A O 1
ATOM 776 N N . LYS A 1 106 ? -1.408 14.724 5.651 1.00 95.62 106 LYS A N 1
ATOM 777 C CA . LYS A 1 106 ? -0.248 14.769 6.551 1.00 95.62 106 LYS A CA 1
ATOM 778 C C . LYS A 1 106 ? 1.055 14.553 5.777 1.00 95.62 106 LYS A C 1
ATO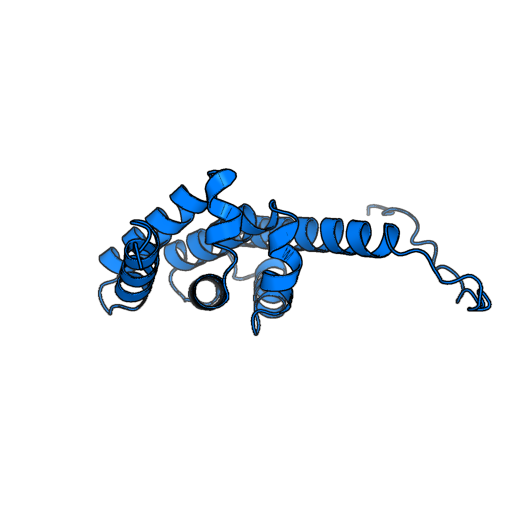M 780 O O . LYS A 1 106 ? 1.138 13.685 4.910 1.00 95.62 106 LYS A O 1
ATOM 785 N N . GLN A 1 107 ? 2.094 15.318 6.117 1.00 96.12 107 GLN A N 1
ATOM 786 C CA . GLN A 1 107 ? 3.374 15.289 5.402 1.00 96.12 107 GLN A CA 1
ATOM 787 C C . GLN A 1 107 ? 3.986 13.881 5.294 1.00 96.12 107 GLN A C 1
ATOM 789 O O . GLN A 1 107 ? 4.475 13.537 4.221 1.00 96.12 107 GLN A O 1
ATOM 794 N N . SER A 1 108 ? 3.929 13.064 6.351 1.00 95.56 108 SER A N 1
ATOM 795 C CA . SER A 1 108 ? 4.449 11.687 6.320 1.00 95.56 108 SER A CA 1
ATOM 796 C C . SER A 1 108 ? 3.699 10.817 5.307 1.00 95.56 108 SER A C 1
ATOM 798 O O . SER A 1 108 ? 4.319 10.183 4.460 1.00 95.56 108 SER A O 1
ATOM 800 N N . THR A 1 109 ? 2.366 10.869 5.299 1.00 96.88 109 THR A N 1
ATOM 801 C CA . THR A 1 109 ? 1.527 10.167 4.316 1.00 96.88 109 THR A CA 1
ATOM 802 C C . THR A 1 109 ? 1.819 10.622 2.883 1.00 96.88 109 THR A C 1
ATOM 804 O O . THR A 1 109 ? 1.873 9.795 1.973 1.00 96.88 109 THR A O 1
ATOM 807 N N . ARG A 1 110 ? 2.070 11.922 2.667 1.00 97.88 110 ARG A N 1
ATOM 808 C CA . ARG A 1 110 ? 2.481 12.449 1.353 1.00 97.88 110 ARG A CA 1
ATOM 809 C C . ARG A 1 110 ? 3.823 11.877 0.904 1.00 97.88 110 ARG A C 1
ATOM 811 O O . ARG A 1 110 ? 3.956 11.489 -0.252 1.00 97.88 110 ARG A O 1
ATOM 818 N N . GLN A 1 111 ? 4.802 11.820 1.808 1.00 97.88 111 GLN A N 1
ATOM 819 C CA . GLN A 1 111 ? 6.123 11.247 1.533 1.00 97.88 111 GLN A CA 1
ATOM 820 C C . GLN A 1 111 ? 6.012 9.764 1.172 1.00 97.88 111 GLN A C 1
ATOM 822 O O . GLN A 1 111 ? 6.511 9.368 0.123 1.00 97.88 111 GLN A O 1
ATOM 827 N N . LEU A 1 112 ? 5.264 8.982 1.956 1.00 98.19 112 LEU A N 1
ATOM 828 C CA . LEU A 1 112 ? 5.012 7.568 1.671 1.00 98.19 112 LEU A CA 1
ATOM 829 C C . LEU A 1 112 ? 4.337 7.367 0.307 1.00 98.19 112 LEU A C 1
ATOM 831 O O . LEU A 1 112 ? 4.720 6.473 -0.448 1.00 98.19 112 LEU A O 1
ATOM 835 N N . ALA A 1 113 ? 3.362 8.210 -0.048 1.00 98.38 113 ALA A N 1
ATOM 836 C CA . ALA A 1 113 ? 2.712 8.148 -1.354 1.00 98.38 113 ALA A CA 1
ATOM 837 C C . ALA A 1 113 ? 3.699 8.442 -2.500 1.00 98.38 113 ALA A C 1
ATOM 839 O O . ALA A 1 113 ? 3.734 7.702 -3.484 1.00 98.38 113 ALA A O 1
ATOM 840 N N . CYS A 1 114 ? 4.543 9.471 -2.358 1.00 98.44 114 CYS A N 1
ATOM 841 C CA . CYS A 1 114 ? 5.599 9.786 -3.323 1.00 98.44 114 CYS A CA 1
ATOM 842 C C . CYS A 1 114 ? 6.620 8.649 -3.467 1.00 98.44 114 CYS A C 1
ATOM 844 O O . CYS A 1 114 ? 6.972 8.292 -4.588 1.00 98.44 114 CYS A O 1
ATOM 846 N N . GLU A 1 115 ? 7.078 8.063 -2.360 1.00 98.12 115 GLU A N 1
ATOM 847 C CA . GLU A 1 115 ? 8.007 6.925 -2.367 1.00 98.12 115 GLU A CA 1
ATOM 848 C C . GLU A 1 115 ? 7.397 5.704 -3.057 1.00 98.12 115 GLU A C 1
ATOM 850 O O . GLU A 1 115 ? 8.039 5.073 -3.894 1.00 98.12 115 GLU A O 1
ATOM 855 N N . THR A 1 116 ? 6.125 5.414 -2.773 1.00 98.44 116 THR A N 1
ATOM 856 C CA . THR A 1 116 ? 5.383 4.330 -3.430 1.00 98.44 116 THR A CA 1
ATOM 857 C C . THR A 1 116 ? 5.324 4.552 -4.944 1.00 98.44 116 THR A C 1
ATOM 859 O O . THR A 1 116 ? 5.629 3.648 -5.722 1.00 98.44 116 THR A O 1
ATOM 862 N N . LEU A 1 117 ? 4.985 5.771 -5.384 1.00 98.56 117 LEU A N 1
ATOM 863 C CA . LEU A 1 117 ? 4.961 6.141 -6.803 1.00 98.56 117 LEU A CA 1
ATOM 864 C C . LEU A 1 117 ? 6.351 6.060 -7.447 1.00 98.56 117 LEU A C 1
ATOM 866 O O . LEU A 1 117 ? 6.463 5.634 -8.599 1.00 98.56 117 LEU A O 1
ATOM 870 N N . ALA A 1 118 ? 7.407 6.431 -6.722 1.00 97.81 118 ALA A N 1
ATOM 871 C CA . ALA A 1 118 ? 8.784 6.332 -7.194 1.00 97.81 118 ALA A CA 1
ATOM 872 C C . ALA A 1 118 ? 9.206 4.870 -7.400 1.00 97.81 118 ALA A C 1
ATOM 874 O O . ALA A 1 118 ? 9.736 4.544 -8.462 1.00 97.81 118 ALA A O 1
ATOM 875 N N . ASN A 1 119 ? 8.897 3.981 -6.451 1.00 97.25 119 ASN A N 1
ATOM 876 C CA . ASN A 1 119 ? 9.157 2.544 -6.574 1.00 97.25 119 ASN A CA 1
ATOM 877 C C . ASN A 1 119 ? 8.428 1.945 -7.782 1.00 97.25 119 ASN A C 1
ATOM 879 O O . ASN A 1 119 ? 9.044 1.287 -8.618 1.00 97.25 119 ASN A O 1
ATOM 883 N N . ILE A 1 120 ? 7.131 2.234 -7.928 1.00 97.06 120 ILE A N 1
ATOM 884 C CA . ILE A 1 120 ? 6.334 1.785 -9.080 1.00 97.06 120 ILE A CA 1
ATOM 885 C C . ILE A 1 120 ? 6.962 2.282 -10.388 1.00 97.06 120 ILE A C 1
ATOM 887 O O . ILE A 1 120 ? 7.160 1.503 -11.319 1.00 97.06 120 ILE A O 1
ATOM 891 N N . SER A 1 121 ? 7.325 3.565 -10.450 1.00 96.00 121 SER A N 1
ATOM 892 C CA . SER A 1 121 ? 7.933 4.168 -11.640 1.00 96.00 121 SER A CA 1
ATOM 893 C C . SER A 1 121 ? 9.286 3.544 -11.982 1.00 96.00 121 SER A C 1
ATOM 895 O O . SER A 1 121 ? 9.585 3.342 -13.158 1.00 96.00 121 SER A O 1
ATOM 897 N N . LEU A 1 122 ? 10.109 3.231 -10.979 1.00 95.06 122 LEU A N 1
ATOM 898 C CA . LEU A 1 122 ? 11.401 2.568 -11.157 1.00 95.06 122 LEU A CA 1
ATOM 899 C C . LEU A 1 122 ? 11.230 1.167 -11.752 1.00 95.06 122 LEU A C 1
ATOM 901 O O . LEU A 1 122 ? 11.929 0.798 -12.701 1.00 95.06 122 LEU A O 1
ATOM 905 N N . TRP A 1 123 ? 10.281 0.393 -11.231 1.00 93.94 123 TRP A N 1
ATOM 906 C CA . TRP A 1 123 ? 10.035 -0.953 -11.731 1.00 93.94 123 TRP A CA 1
ATOM 907 C C . TRP A 1 123 ? 9.426 -0.951 -13.128 1.00 93.94 123 TRP A C 1
ATOM 909 O O . TRP A 1 123 ? 9.858 -1.735 -13.968 1.00 93.94 123 TRP A O 1
ATOM 919 N N . LEU A 1 124 ? 8.501 -0.035 -13.427 1.00 91.94 124 LEU A N 1
ATOM 920 C CA . LEU A 1 124 ? 7.966 0.124 -14.781 1.00 91.94 124 LEU A CA 1
ATOM 921 C C . LEU A 1 124 ? 9.062 0.490 -15.790 1.00 91.94 124 LEU A C 1
ATOM 923 O O . LEU A 1 124 ? 9.104 -0.088 -16.873 1.00 91.94 124 LEU A O 1
ATOM 927 N N . GLN A 1 125 ? 9.983 1.389 -15.428 1.00 90.31 125 GLN A N 1
ATOM 928 C CA . GLN A 1 125 ? 11.143 1.712 -16.267 1.00 90.31 125 GLN A CA 1
ATOM 929 C C . GLN A 1 125 ? 12.052 0.499 -16.474 1.00 90.31 125 GLN A C 1
ATOM 931 O O . GLN A 1 125 ? 12.472 0.231 -17.597 1.00 90.31 125 GLN A O 1
ATOM 936 N N . THR A 1 126 ? 12.316 -0.262 -15.411 1.00 89.25 126 THR A N 1
ATOM 937 C CA . THR A 1 126 ? 13.114 -1.493 -15.486 1.00 89.25 126 THR A CA 1
ATOM 938 C C . THR A 1 126 ? 12.464 -2.519 -16.417 1.00 89.25 126 THR A C 1
ATOM 940 O O . THR A 1 126 ? 13.137 -3.067 -17.284 1.00 89.25 126 THR A O 1
ATOM 943 N N . LEU A 1 127 ? 11.153 -2.744 -16.288 1.00 85.31 127 LEU A N 1
ATOM 944 C CA . LEU A 1 127 ? 10.391 -3.669 -17.133 1.00 85.31 127 LEU A CA 1
ATOM 945 C C . LEU A 1 127 ? 10.332 -3.213 -18.597 1.00 85.31 127 LEU A C 1
ATOM 947 O O . LEU A 1 127 ? 10.425 -4.036 -19.503 1.00 85.31 127 LEU A O 1
ATOM 951 N N . ALA A 1 128 ? 10.201 -1.910 -18.847 1.00 85.25 128 ALA A N 1
ATOM 952 C CA . ALA A 1 128 ? 10.240 -1.368 -20.201 1.00 85.25 128 ALA A CA 1
ATOM 9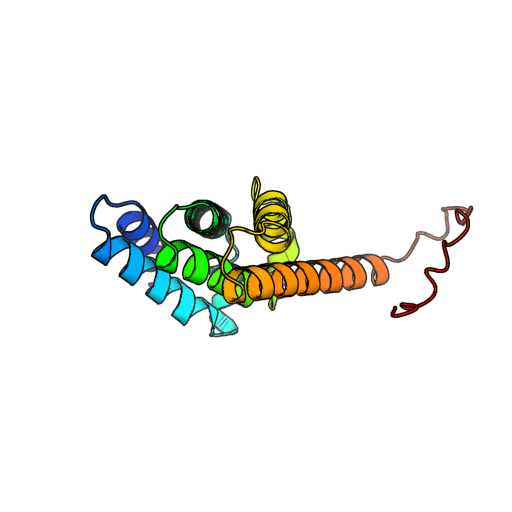53 C C . ALA A 1 128 ? 11.636 -1.512 -20.831 1.00 85.25 128 ALA A C 1
ATOM 955 O O . ALA A 1 128 ? 11.748 -1.861 -22.003 1.00 85.25 128 ALA A O 1
ATOM 956 N N . GLY A 1 129 ? 12.699 -1.291 -20.050 1.00 79.00 129 GLY A N 1
ATOM 957 C CA . GLY A 1 129 ? 14.086 -1.396 -20.508 1.00 79.00 129 GLY A CA 1
ATOM 958 C C . GLY A 1 129 ? 14.562 -2.827 -20.774 1.00 79.00 129 GLY A C 1
ATOM 959 O O . GLY A 1 129 ? 15.489 -3.023 -21.556 1.00 79.00 129 GLY A O 1
ATOM 960 N N . THR A 1 130 ? 13.939 -3.838 -20.161 1.00 75.88 130 THR A N 1
ATOM 961 C CA . THR A 1 130 ? 14.225 -5.254 -20.458 1.00 75.88 130 THR A CA 1
ATOM 962 C C . THR A 1 130 ? 13.501 -5.761 -21.707 1.00 75.88 130 THR A C 1
ATOM 964 O O . THR A 1 130 ? 13.861 -6.818 -22.234 1.00 75.88 130 THR A O 1
ATOM 967 N N . GLY A 1 131 ? 12.519 -5.014 -22.221 1.00 66.38 131 GLY A N 1
ATOM 968 C CA . GLY A 1 131 ? 11.866 -5.307 -23.490 1.00 66.38 131 GLY A CA 1
ATOM 969 C C . GLY A 1 131 ? 12.833 -5.134 -24.661 1.00 66.38 131 GLY A C 1
ATOM 970 O O . GLY A 1 131 ? 13.311 -4.035 -24.930 1.00 66.38 131 GLY A O 1
ATOM 971 N N . LYS A 1 132 ? 13.115 -6.211 -25.400 1.00 60.78 132 LYS A N 1
ATOM 972 C CA . LYS A 1 132 ? 13.774 -6.096 -26.707 1.00 60.78 132 LYS A CA 1
ATOM 973 C C . LYS A 1 132 ? 12.748 -5.615 -27.729 1.00 60.78 132 LYS A C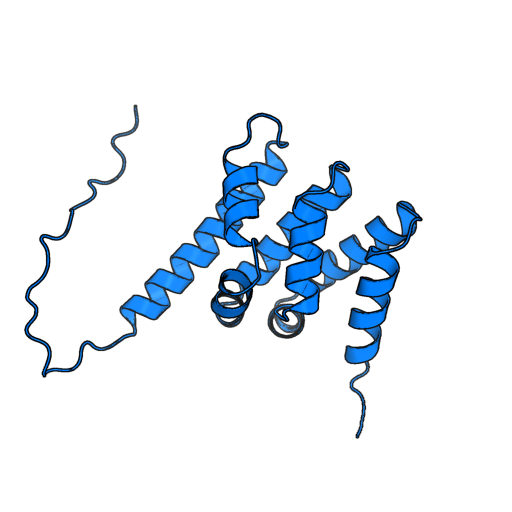 1
ATOM 975 O O . LYS A 1 132 ? 11.735 -6.283 -27.930 1.00 60.78 132 LYS A O 1
ATOM 980 N N . VAL A 1 133 ? 13.018 -4.485 -28.382 1.00 61.94 133 VAL A N 1
ATOM 981 C CA . VAL A 1 133 ? 12.282 -4.083 -29.588 1.00 61.94 133 VAL A CA 1
ATOM 982 C C . VAL A 1 133 ? 12.543 -5.157 -30.653 1.00 61.94 133 VAL A C 1
ATOM 984 O O . VAL A 1 133 ? 13.711 -5.441 -30.920 1.00 61.94 133 VAL A O 1
ATOM 987 N N . PRO A 1 134 ? 11.510 -5.806 -31.220 1.00 63.28 134 PRO A N 1
ATOM 988 C CA . PRO A 1 134 ? 11.699 -6.766 -32.301 1.00 63.28 134 PRO A CA 1
ATOM 989 C C . PRO A 1 134 ? 12.384 -6.095 -33.496 1.00 63.28 134 PRO A C 1
ATOM 991 O O . PRO A 1 134 ? 11.981 -5.002 -33.889 1.00 63.28 134 PRO A O 1
ATOM 994 N N . ASP A 1 135 ? 13.361 -6.768 -34.110 1.00 64.25 135 ASP A N 1
ATOM 995 C CA . ASP A 1 135 ? 14.168 -6.230 -35.224 1.00 64.25 135 ASP A CA 1
ATOM 996 C C . ASP A 1 135 ? 13.337 -5.798 -36.454 1.00 64.25 135 ASP A C 1
ATOM 998 O O . ASP A 1 135 ? 13.842 -5.126 -37.349 1.00 64.25 135 ASP A O 1
ATOM 1002 N N . CYS A 1 136 ? 12.056 -6.179 -36.515 1.00 60.03 136 CYS A N 1
ATOM 1003 C CA . CYS A 1 136 ? 11.120 -5.828 -37.581 1.00 60.03 136 CYS A CA 1
ATOM 1004 C C . CYS A 1 136 ? 10.387 -4.488 -37.386 1.00 60.03 136 CYS A C 1
ATOM 1006 O O . CYS A 1 136 ? 9.621 -4.093 -38.266 1.00 60.03 136 CYS A O 1
ATOM 1008 N N . VAL A 1 137 ? 10.588 -3.790 -36.263 1.00 62.00 137 VAL A N 1
ATOM 1009 C CA . VAL A 1 137 ? 10.003 -2.465 -36.022 1.00 62.00 137 VAL A CA 1
ATOM 1010 C C . VAL A 1 137 ? 11.039 -1.402 -36.382 1.00 62.00 137 VAL A C 1
ATOM 1012 O O . VAL A 1 137 ? 12.032 -1.230 -35.679 1.00 62.00 137 VAL A O 1
ATOM 1015 N N . GLU A 1 138 ? 10.812 -0.678 -37.482 1.00 56.53 138 GLU A N 1
ATOM 1016 C CA . GLU A 1 138 ? 11.596 0.515 -37.815 1.00 56.53 138 GLU A CA 1
ATOM 1017 C C . GLU A 1 138 ? 11.563 1.488 -36.628 1.00 56.53 138 GLU A C 1
ATOM 1019 O O . GLU A 1 138 ? 10.498 1.959 -36.221 1.00 56.53 138 GLU A O 1
ATOM 1024 N N . ASN A 1 139 ? 12.740 1.788 -36.071 1.00 54.91 139 ASN A N 1
ATOM 1025 C CA . ASN A 1 139 ? 12.932 2.777 -35.014 1.00 54.91 139 ASN A CA 1
ATOM 1026 C C . ASN A 1 139 ? 12.700 4.193 -35.568 1.00 54.91 139 ASN A C 1
ATOM 1028 O O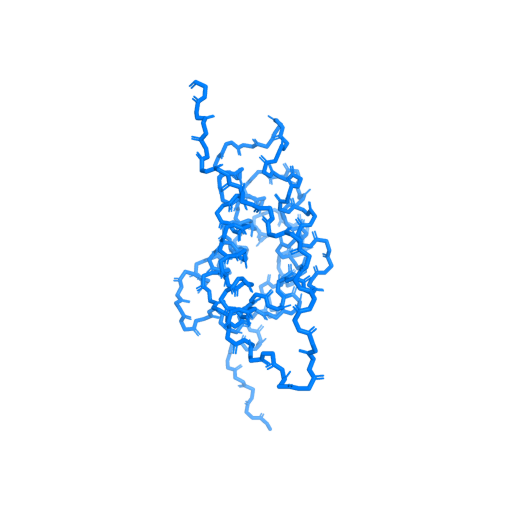 . ASN A 1 139 ? 13.621 5.000 -35.671 1.00 54.91 139 ASN A O 1
ATOM 1032 N N . ASN A 1 140 ? 11.451 4.523 -35.892 1.00 55.66 140 ASN A N 1
ATOM 1033 C CA . ASN A 1 140 ? 11.002 5.903 -36.018 1.00 55.66 140 ASN A CA 1
ATOM 1034 C C . ASN A 1 140 ? 10.876 6.472 -34.603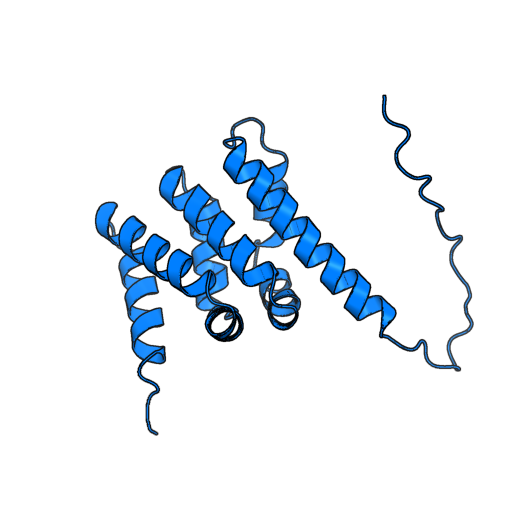 1.00 55.66 140 ASN A C 1
ATOM 1036 O O . ASN A 1 140 ? 9.782 6.644 -34.066 1.00 55.66 140 ASN A O 1
ATOM 1040 N N . LEU A 1 141 ? 12.030 6.676 -33.963 1.00 53.81 141 LEU A N 1
ATOM 1041 C CA . LEU A 1 141 ? 12.129 7.296 -32.653 1.00 53.81 141 LEU A CA 1
ATOM 1042 C C . LEU A 1 141 ? 11.428 8.653 -32.736 1.00 53.81 141 LEU A C 1
ATOM 1044 O O . LEU A 1 141 ? 11.896 9.565 -33.420 1.00 53.81 141 LEU A O 1
ATOM 1048 N N . LEU A 1 142 ? 10.306 8.795 -32.027 1.00 55.53 142 LEU A N 1
ATOM 1049 C CA . LEU A 1 142 ? 9.806 10.120 -31.683 1.00 55.53 142 LEU A CA 1
ATOM 1050 C C . LEU A 1 142 ? 10.951 10.860 -30.977 1.00 55.53 142 LEU A C 1
ATOM 1052 O O . LEU A 1 142 ? 11.673 10.225 -30.199 1.00 55.53 142 LEU A O 1
ATOM 1056 N N . PRO A 1 143 ? 11.159 12.160 -31.255 1.00 53.12 143 PRO A N 1
ATOM 1057 C CA . PRO A 1 143 ? 12.264 12.912 -30.681 1.00 53.12 143 PRO A CA 1
ATOM 1058 C C . PRO A 1 143 ? 12.266 12.708 -29.169 1.00 53.12 143 PRO A C 1
ATOM 1060 O O . PRO A 1 143 ? 11.306 13.054 -28.479 1.00 53.12 143 PRO A O 1
ATOM 1063 N N . THR A 1 144 ? 13.330 12.084 -28.666 1.00 54.56 144 THR A N 1
ATOM 1064 C CA . THR A 1 144 ? 13.523 11.866 -27.240 1.00 54.56 144 THR A CA 1
ATOM 1065 C C . THR A 1 144 ? 13.549 13.237 -26.590 1.00 54.56 144 THR A C 1
ATOM 1067 O O . THR A 1 144 ? 14.489 14.012 -26.778 1.00 54.56 144 THR A O 1
ATOM 1070 N N . LEU A 1 145 ? 12.494 13.561 -25.842 1.00 48.88 145 LEU A N 1
ATOM 1071 C CA . LEU A 1 145 ? 12.510 14.696 -24.935 1.00 48.88 145 LEU A CA 1
ATOM 1072 C C . LEU A 1 145 ? 13.629 14.429 -23.931 1.00 48.88 145 LEU A C 1
ATOM 1074 O O . LEU A 1 145 ? 13.477 13.659 -22.985 1.00 48.88 145 LEU A O 1
ATOM 1078 N N . LYS A 1 146 ? 14.788 15.045 -24.173 1.00 43.38 146 LYS A N 1
ATOM 1079 C CA . LYS A 1 146 ? 15.827 15.202 -23.165 1.00 43.38 146 LYS A CA 1
ATOM 1080 C C . LYS A 1 146 ? 15.216 16.055 -22.064 1.00 43.38 146 LYS A C 1
ATOM 1082 O O . LYS A 1 146 ? 15.203 17.277 -22.169 1.00 43.38 146 LYS A O 1
ATOM 1087 N N . THR A 1 147 ? 14.680 15.431 -21.025 1.00 46.47 147 THR A N 1
ATOM 1088 C CA . THR A 1 147 ? 14.381 16.155 -19.795 1.00 46.47 147 THR A CA 1
ATOM 1089 C C . THR A 1 147 ? 15.727 16.501 -19.177 1.00 46.47 147 THR A C 1
ATOM 1091 O O . THR A 1 147 ? 16.410 15.628 -18.635 1.00 46.47 147 THR A O 1
ATOM 1094 N N . SER A 1 148 ? 16.161 17.751 -19.335 1.00 44.75 148 SER A N 1
ATOM 1095 C CA . SER A 1 148 ? 17.276 18.281 -18.564 1.00 44.75 148 SER A CA 1
ATOM 1096 C C . SER A 1 148 ? 16.956 18.081 -17.087 1.00 44.75 148 SER A C 1
ATOM 1098 O O . SER A 1 148 ? 15.869 18.399 -16.606 1.00 44.75 148 SER A O 1
ATOM 1100 N N . VAL A 1 149 ? 17.902 17.460 -16.394 1.00 44.75 149 VAL A N 1
ATOM 1101 C CA . VAL A 1 149 ? 17.858 17.207 -14.961 1.00 44.75 149 VAL A CA 1
ATOM 1102 C C . VAL A 1 149 ? 17.636 18.543 -14.255 1.00 44.75 149 VAL A C 1
ATOM 1104 O O . VAL A 1 149 ? 18.488 19.415 -14.343 1.00 44.75 149 VAL A O 1
ATOM 1107 N N . TRP A 1 150 ? 16.484 18.678 -13.594 1.00 43.38 150 TRP A N 1
ATOM 1108 C CA . TRP A 1 150 ? 16.224 19.560 -12.455 1.00 43.38 150 TRP A CA 1
ATOM 1109 C C . TRP A 1 150 ? 17.110 20.814 -12.366 1.00 43.38 150 TRP A C 1
ATOM 1111 O O . TRP A 1 150 ? 18.021 20.866 -11.535 1.00 43.38 150 TRP A O 1
ATOM 1121 N N . GLU A 1 151 ? 16.803 21.855 -13.144 1.00 42.19 151 GLU A N 1
ATOM 1122 C CA . GLU A 1 151 ? 17.179 23.207 -12.726 1.00 42.19 151 GLU A CA 1
ATOM 1123 C C . GLU A 1 151 ? 16.319 23.557 -11.510 1.00 42.19 151 GLU A C 1
ATOM 1125 O O . GLU A 1 151 ? 15.138 23.893 -11.598 1.00 42.19 151 GLU A O 1
ATOM 1130 N N . LYS A 1 152 ? 16.919 23.313 -10.344 1.00 44.19 152 LYS A N 1
ATOM 1131 C CA . LYS A 1 152 ? 16.455 23.777 -9.045 1.00 44.19 152 LYS A CA 1
ATOM 1132 C C . LYS A 1 152 ? 16.380 25.305 -9.084 1.00 44.19 152 LYS A C 1
ATOM 1134 O O . LYS A 1 152 ? 17.349 25.948 -9.482 1.00 44.19 152 LYS A O 1
ATOM 1139 N N . TRP A 1 153 ? 15.227 25.821 -8.672 1.00 48.31 153 TRP A N 1
ATOM 1140 C CA . TRP A 1 153 ? 15.026 27.201 -8.237 1.00 48.31 153 TRP A CA 1
ATOM 1141 C C . TRP A 1 153 ? 16.023 27.586 -7.142 1.00 48.31 153 TRP A C 1
ATOM 1143 O O . TRP A 1 153 ? 16.318 26.706 -6.294 1.00 48.31 153 TRP A O 1
#

Secondary structure (DSSP, 8-state):
----HHHHHHHHHHHHTTSS-HHHHHHHHHHHHHHHHSTTTHHHH-SHHHHHHHHHHTTSS-HHHHHHHHHHHHHHHTSGGGHHHHHHSTTHHHHHHHHHH-TTS-HHHHHHHHHHHHHHHHHHHHHHHHPPPPTTS----------------

InterPro domains:
  IPR011989 Armadillo-like helical [G3DSA:1.25.10.10] (1-145)
  IPR016024 Armadillo-type fold [SSF48371] (5-145)

Organism: NCBI:txid265554

pLDDT: mean 86.1, std 17.15, range [42.19, 98.56]

Sequence (153 aa):
SKMTPYEGMIGTLLSLGAEESPEDRVLALQTIQNLSADQSSKPRLAIDSVLTFLTSCAVRKDEAEREAGVSTLQNISTEPGAVVAITNTKNAIATLVHLAHSPTTKQSTRQLACETLANISLWLQTLAGTGKVPDCVENNLLPTLKTSVWEKW

Radius of gyration: 18.26 Å; chains: 1; bounding box: 35×57×55 Å